Protein AF-A0A9D6UL42-F1 (afdb_monomer_lite)

Structure (mmCIF, N/CA/C/O backbone):
data_AF-A0A9D6UL42-F1
#
_entry.id   AF-A0A9D6UL42-F1
#
loop_
_atom_site.group_PDB
_atom_site.id
_atom_site.type_symbol
_atom_site.label_atom_id
_atom_site.label_alt_id
_atom_site.label_comp_id
_atom_site.label_asym_id
_atom_site.label_entity_id
_atom_site.label_seq_id
_atom_site.pdbx_PDB_ins_code
_atom_site.Cartn_x
_atom_site.Cartn_y
_atom_site.Cartn_z
_atom_site.occupancy
_atom_site.B_iso_or_equiv
_atom_site.auth_seq_id
_atom_site.auth_comp_id
_atom_site.auth_asym_id
_atom_site.auth_atom_id
_atom_site.pdbx_PDB_model_num
ATOM 1 N N . MET A 1 1 ? -14.242 -6.750 23.141 1.00 70.38 1 MET A N 1
ATOM 2 C CA . MET A 1 1 ? -14.274 -7.775 22.071 1.00 70.38 1 MET A CA 1
ATOM 3 C C . MET A 1 1 ? -14.460 -9.146 22.709 1.00 70.38 1 MET A C 1
ATOM 5 O O . MET A 1 1 ? -14.038 -9.290 23.852 1.00 70.38 1 MET A O 1
ATOM 9 N N . PRO A 1 2 ? -15.103 -10.125 22.047 1.00 79.69 2 PRO A N 1
ATOM 10 C CA . PRO A 1 2 ? -15.169 -11.493 22.560 1.00 79.69 2 PRO A CA 1
ATOM 11 C C . PRO A 1 2 ? -13.760 -12.069 22.716 1.00 79.69 2 PRO A C 1
ATOM 13 O O . PRO A 1 2 ? -12.872 -11.779 21.913 1.00 79.69 2 PRO A O 1
ATOM 16 N N . GLN A 1 3 ? -13.554 -12.872 23.754 1.00 83.81 3 GLN A N 1
ATOM 17 C CA . GLN A 1 3 ? -12.241 -13.427 24.059 1.00 83.81 3 GLN A CA 1
ATOM 18 C C . GLN A 1 3 ? -11.789 -14.374 22.933 1.00 83.81 3 GLN A C 1
ATOM 20 O O . GLN A 1 3 ? -12.547 -15.243 22.508 1.00 83.81 3 GLN A O 1
ATOM 25 N N . GLY A 1 4 ? -10.564 -14.183 22.436 1.00 88.69 4 GLY A N 1
ATOM 26 C CA . GLY A 1 4 ? -9.981 -14.998 21.363 1.00 88.69 4 GLY A CA 1
ATOM 27 C C . GLY A 1 4 ? -10.251 -14.520 19.930 1.00 88.69 4 GLY A C 1
ATOM 28 O O . GLY A 1 4 ? -9.841 -15.204 18.996 1.00 88.69 4 GLY A O 1
ATOM 29 N N . ILE A 1 5 ? -10.900 -13.366 19.727 1.00 90.88 5 ILE A N 1
ATOM 30 C CA . ILE A 1 5 ? -11.132 -12.799 18.388 1.00 90.88 5 ILE A CA 1
ATOM 31 C C . ILE A 1 5 ? -10.274 -11.551 18.176 1.00 90.88 5 ILE A C 1
ATOM 33 O O . ILE A 1 5 ? -10.380 -10.583 18.927 1.00 90.88 5 ILE A O 1
ATOM 37 N N . ASN A 1 6 ? -9.497 -11.554 17.090 1.00 90.75 6 ASN A N 1
ATOM 38 C CA . ASN A 1 6 ? -8.799 -10.378 16.578 1.00 90.75 6 ASN A CA 1
ATOM 39 C C . ASN A 1 6 ? -9.579 -9.805 15.391 1.00 90.75 6 ASN A C 1
ATOM 41 O O . ASN A 1 6 ? -9.973 -10.546 14.490 1.00 90.75 6 ASN A O 1
ATOM 45 N N . VAL A 1 7 ? -9.792 -8.490 15.381 1.00 90.62 7 VAL A N 1
ATOM 46 C CA . VAL A 1 7 ? -10.542 -7.797 14.325 1.00 90.62 7 VAL A CA 1
ATOM 47 C C . VAL A 1 7 ? -9.623 -6.794 13.640 1.00 90.62 7 VAL A C 1
ATOM 49 O O . VAL A 1 7 ? -8.983 -5.987 14.308 1.00 90.62 7 VAL A O 1
ATOM 52 N N . ILE A 1 8 ? -9.587 -6.832 12.308 1.00 93.06 8 ILE A N 1
ATOM 53 C CA . ILE A 1 8 ? -8.914 -5.828 11.479 1.00 93.06 8 ILE A CA 1
ATOM 54 C C . ILE A 1 8 ? -9.995 -4.963 10.841 1.00 93.06 8 ILE A C 1
ATOM 56 O O . ILE A 1 8 ? -10.921 -5.477 10.215 1.00 93.06 8 ILE A O 1
ATOM 60 N N . ILE A 1 9 ? -9.874 -3.649 11.006 1.00 91.62 9 ILE A N 1
ATOM 61 C CA . ILE A 1 9 ? -10.807 -2.666 10.458 1.00 91.62 9 ILE A CA 1
ATOM 62 C C . ILE A 1 9 ? -10.026 -1.767 9.508 1.00 91.62 9 ILE A C 1
ATOM 64 O O . ILE A 1 9 ? -8.984 -1.233 9.877 1.00 91.62 9 ILE A O 1
ATOM 68 N N . ILE A 1 10 ? -10.541 -1.589 8.292 1.00 92.75 10 ILE A N 1
ATOM 69 C CA . ILE A 1 10 ? -9.966 -0.688 7.292 1.00 92.75 10 ILE A CA 1
ATOM 70 C C . ILE A 1 10 ? -10.946 0.466 7.097 1.00 92.75 10 ILE A C 1
ATOM 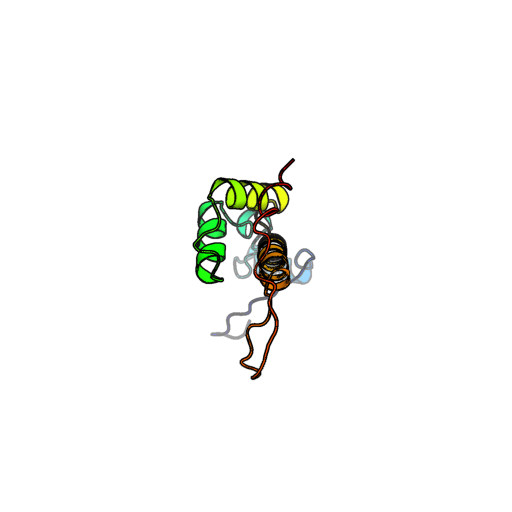72 O O . ILE A 1 10 ? -12.105 0.261 6.739 1.00 92.75 10 ILE A O 1
ATOM 76 N N . SER A 1 11 ? -10.479 1.682 7.353 1.00 90.62 11 SER A N 1
ATOM 77 C CA . SER A 1 11 ? -11.244 2.921 7.232 1.00 90.62 11 SER A CA 1
ATOM 78 C C . SER A 1 11 ? -10.351 4.005 6.636 1.00 90.62 11 SER A C 1
ATOM 80 O O . SER A 1 11 ? -9.137 3.974 6.807 1.00 90.62 11 SER A O 1
ATOM 82 N N . ARG A 1 12 ? -10.955 4.972 5.937 1.00 89.12 12 ARG A N 1
ATOM 83 C CA . ARG A 1 12 ? -10.265 6.201 5.497 1.00 89.12 12 ARG A CA 1
ATOM 84 C C . ARG A 1 12 ? -10.328 7.322 6.535 1.00 89.12 12 ARG A C 1
ATOM 86 O O . ARG A 1 12 ? -9.606 8.301 6.409 1.00 89.12 12 ARG A O 1
ATOM 93 N N . ASN A 1 13 ? -11.201 7.176 7.528 1.00 89.94 13 ASN A N 1
ATOM 94 C CA . ASN A 1 13 ? -11.419 8.151 8.586 1.00 89.94 13 ASN A CA 1
ATOM 95 C C . ASN A 1 13 ? -10.837 7.628 9.896 1.00 89.94 13 ASN A C 1
ATOM 97 O O . ASN A 1 13 ? -10.810 6.412 10.120 1.00 89.94 13 ASN A O 1
ATOM 101 N N . GLU A 1 14 ? -10.460 8.555 10.772 1.00 88.19 14 GLU A N 1
ATOM 102 C CA . GLU A 1 14 ? -10.052 8.232 12.134 1.00 88.19 14 GLU A CA 1
ATOM 103 C C . GLU A 1 14 ? -11.141 7.453 12.889 1.00 88.19 14 GLU A C 1
ATOM 105 O O . GLU A 1 14 ? -12.341 7.630 12.629 1.00 88.19 14 GLU A O 1
ATOM 110 N N . PRO A 1 15 ? -10.739 6.571 13.821 1.00 90.12 15 PRO A N 1
ATOM 111 C CA . PRO A 1 15 ? -11.678 5.827 14.645 1.00 90.12 15 PRO A CA 1
ATOM 112 C C . PRO A 1 15 ? -12.617 6.788 15.403 1.00 90.12 15 PRO A C 1
ATOM 114 O O . PRO A 1 15 ? -12.138 7.689 16.094 1.00 90.12 15 PRO A O 1
ATOM 117 N N . PRO A 1 16 ? -13.950 6.600 15.320 1.00 90.62 16 PRO A N 1
ATOM 118 C CA . PRO A 1 16 ? -14.913 7.438 16.031 1.00 90.62 16 PRO A CA 1
ATOM 119 C C . PRO A 1 16 ? -14.663 7.489 17.550 1.00 90.62 16 PRO A C 1
ATOM 121 O O . PRO A 1 16 ? -14.147 6.518 18.110 1.00 90.62 16 PRO A O 1
ATOM 124 N N . PRO A 1 17 ? -15.138 8.527 18.269 1.00 90.44 17 PRO A N 1
ATOM 125 C CA . PRO A 1 17 ? -14.941 8.665 19.719 1.00 90.44 17 PRO A CA 1
ATOM 126 C C . PRO A 1 17 ? -15.429 7.473 20.555 1.00 90.44 17 PRO A C 1
ATOM 128 O O . PRO A 1 17 ? -14.910 7.220 21.639 1.00 90.44 17 PRO A O 1
ATOM 131 N N . ALA A 1 18 ? -16.383 6.690 20.042 1.00 92.06 18 ALA A N 1
ATOM 132 C CA . ALA A 1 18 ? -16.826 5.441 20.666 1.00 92.06 18 ALA A CA 1
ATOM 133 C C . ALA A 1 18 ? -15.680 4.426 20.887 1.00 92.06 18 ALA A C 1
ATOM 135 O O . ALA A 1 18 ? -15.755 3.596 21.790 1.00 92.06 18 ALA A O 1
ATOM 136 N N . PHE A 1 19 ? -14.600 4.514 20.103 1.00 90.00 19 PHE A N 1
ATOM 137 C CA . PHE A 1 19 ? -13.405 3.678 20.222 1.00 90.00 19 PHE A CA 1
ATOM 138 C C . PHE A 1 19 ? -12.331 4.267 21.153 1.00 90.00 19 PHE A C 1
ATOM 140 O O . PHE A 1 19 ? -11.305 3.623 21.367 1.00 90.00 19 PHE A O 1
ATOM 147 N N . ALA A 1 20 ? -12.546 5.450 21.744 1.00 90.19 20 ALA A N 1
ATOM 148 C CA . ALA A 1 20 ? -11.547 6.121 22.580 1.00 90.19 20 ALA A CA 1
ATOM 149 C C . ALA A 1 20 ? -11.129 5.279 23.795 1.00 90.19 20 ALA A C 1
ATOM 151 O O . ALA A 1 20 ? -9.950 5.220 24.129 1.00 90.19 20 ALA A O 1
ATOM 152 N N . ARG A 1 21 ? -12.071 4.558 24.422 1.00 91.19 21 ARG A N 1
ATOM 153 C CA . ARG A 1 21 ? -11.758 3.661 25.547 1.00 91.19 21 ARG A CA 1
ATOM 154 C C . ARG A 1 21 ? -10.881 2.480 25.122 1.00 91.19 21 ARG A C 1
ATOM 156 O O . ARG A 1 21 ? -9.991 2.097 25.869 1.00 91.19 21 ARG A O 1
ATOM 163 N N . LEU A 1 22 ? -11.111 1.929 23.929 1.00 90.19 22 LEU A N 1
ATOM 164 C CA . LEU A 1 22 ? -10.299 0.833 23.392 1.00 90.19 22 LEU A CA 1
ATOM 165 C C . LEU A 1 22 ? -8.880 1.312 23.064 1.00 90.19 22 LEU A C 1
ATOM 167 O O . LEU A 1 22 ? -7.922 0.604 23.354 1.00 90.19 22 LEU A O 1
ATOM 171 N N . GLN A 1 23 ? -8.739 2.532 22.536 1.00 88.94 23 GLN A N 1
ATOM 172 C CA . GLN A 1 23 ? -7.427 3.159 22.344 1.00 88.94 23 GLN A CA 1
ATOM 173 C C . GLN A 1 23 ? -6.712 3.410 23.675 1.00 88.94 23 GLN A C 1
ATOM 175 O O . GLN A 1 23 ? -5.568 3.002 23.831 1.00 88.94 23 GLN A O 1
ATOM 180 N N . ALA A 1 24 ? -7.390 4.019 24.654 1.00 89.94 24 ALA A N 1
ATOM 181 C CA . ALA A 1 24 ? -6.807 4.316 25.966 1.00 89.94 24 ALA A CA 1
ATOM 182 C C . ALA A 1 24 ? -6.364 3.051 26.722 1.00 89.94 24 ALA A C 1
ATOM 184 O O . ALA A 1 24 ? -5.390 3.083 27.469 1.00 89.94 24 ALA A O 1
ATOM 185 N N . ASN A 1 25 ? -7.056 1.933 26.499 1.00 92.81 25 ASN A N 1
ATOM 186 C CA . ASN A 1 25 ? -6.718 0.634 27.072 1.00 92.81 25 ASN A CA 1
ATOM 187 C C . ASN A 1 25 ? -5.670 -0.154 26.255 1.00 92.81 25 ASN A C 1
ATOM 189 O O . ASN A 1 25 ? -5.387 -1.296 26.606 1.00 92.81 25 ASN A O 1
ATOM 193 N N . ASN A 1 26 ? -5.107 0.406 25.173 1.00 87.25 26 ASN A N 1
ATOM 194 C CA . ASN A 1 26 ? -4.222 -0.290 24.224 1.00 87.25 26 ASN A CA 1
ATOM 195 C C . ASN A 1 26 ? -4.838 -1.560 23.591 1.00 87.25 26 ASN A C 1
ATOM 197 O O . ASN A 1 26 ? -4.123 -2.450 23.134 1.00 87.25 26 ASN A O 1
ATOM 201 N N . GLU A 1 27 ? -6.168 -1.640 23.530 1.00 90.38 27 GLU A N 1
ATOM 202 C CA . GLU A 1 27 ? -6.915 -2.721 22.869 1.00 90.38 27 GLU A CA 1
ATOM 203 C C . GLU A 1 27 ? -7.211 -2.406 21.392 1.00 90.38 27 GLU A C 1
ATOM 205 O O . GLU A 1 27 ? -7.667 -3.272 20.645 1.00 90.38 27 GLU A O 1
ATOM 210 N N . LEU A 1 28 ? -6.953 -1.166 20.959 1.00 91.00 28 LEU A N 1
ATOM 211 C CA . LEU A 1 28 ? -7.009 -0.730 19.567 1.00 91.00 28 LEU A CA 1
ATOM 212 C C . LEU A 1 28 ? -5.709 -0.017 19.202 1.00 91.00 28 LEU A C 1
ATOM 214 O O . LEU A 1 28 ? -5.345 0.971 19.837 1.00 91.00 28 LEU A O 1
ATOM 218 N N . LYS A 1 29 ? -5.053 -0.489 18.140 1.00 91.06 29 LYS A N 1
ATOM 219 C CA . LYS A 1 29 ? -3.909 0.180 17.520 1.00 91.06 29 LYS A CA 1
ATOM 220 C C . LYS A 1 29 ? -4.300 0.660 16.127 1.00 91.06 29 LYS A C 1
ATOM 222 O O . LYS A 1 29 ? -4.815 -0.121 15.328 1.00 91.06 29 LYS A O 1
ATOM 227 N N . THR A 1 30 ? -4.040 1.930 15.849 1.00 91.56 30 THR A N 1
ATOM 228 C CA . THR A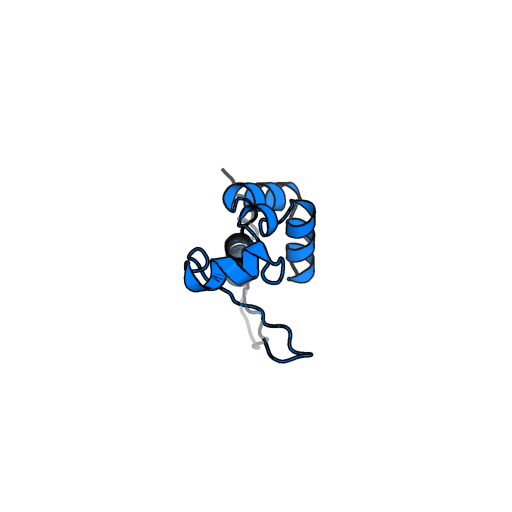 1 30 ? -4.190 2.511 14.511 1.00 91.56 30 THR A CA 1
ATOM 229 C C . THR A 1 30 ? -2.853 2.412 13.790 1.00 91.56 30 THR A C 1
ATOM 231 O O . THR A 1 30 ? -1.820 2.648 14.408 1.00 91.56 30 THR A O 1
ATOM 234 N N . ILE A 1 31 ? -2.884 2.050 12.509 1.00 92.12 31 ILE A N 1
ATOM 235 C CA . ILE A 1 31 ? -1.714 2.087 11.629 1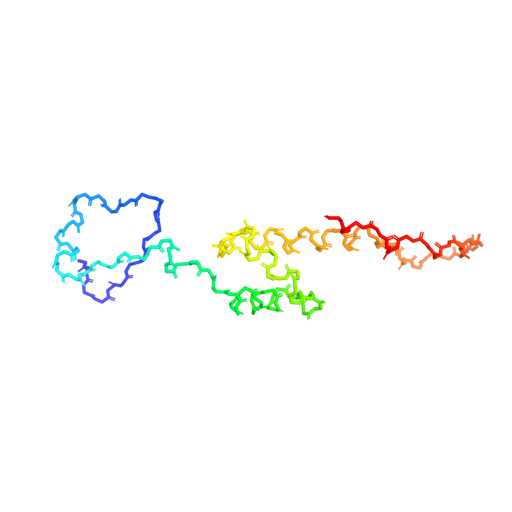.00 92.12 31 ILE A CA 1
ATOM 236 C C . ILE A 1 31 ? -1.911 3.276 10.693 1.00 92.12 31 ILE A C 1
ATOM 238 O O . ILE A 1 31 ? -2.916 3.339 9.976 1.00 92.12 31 ILE A O 1
ATOM 242 N N . GLY A 1 32 ? -0.992 4.234 10.774 1.00 88.62 32 GLY A N 1
ATOM 243 C CA . GLY A 1 32 ? -1.038 5.473 10.009 1.00 88.62 32 GLY A CA 1
ATOM 244 C C . GLY A 1 32 ? -0.652 5.310 8.541 1.00 88.62 32 GLY A C 1
ATOM 245 O O . GLY A 1 32 ? -0.220 4.253 8.080 1.00 88.62 32 GLY A O 1
ATOM 246 N N . TRP A 1 33 ? -0.803 6.400 7.790 1.00 84.12 33 TRP A N 1
ATOM 247 C CA . TRP A 1 33 ? -0.370 6.462 6.394 1.00 84.12 33 TRP A CA 1
ATOM 248 C C . TRP A 1 33 ? 1.151 6.284 6.254 1.00 84.12 33 TRP A C 1
ATOM 250 O O . TRP A 1 33 ? 1.628 5.570 5.378 1.00 84.12 33 TRP A O 1
ATOM 260 N N . ASP A 1 34 ? 1.901 6.925 7.138 1.00 86.88 34 ASP A N 1
ATOM 261 C CA . ASP A 1 34 ? 3.353 6.855 7.238 1.00 86.88 34 ASP A CA 1
ATOM 262 C C . ASP A 1 34 ? 3.854 5.421 7.455 1.00 86.88 34 ASP A C 1
ATOM 264 O O . ASP A 1 34 ? 4.787 4.997 6.775 1.00 86.88 34 ASP A O 1
ATOM 268 N N . GLU A 1 35 ? 3.174 4.644 8.302 1.00 89.94 35 GLU A N 1
ATOM 269 C CA . GLU A 1 35 ? 3.494 3.233 8.554 1.00 89.94 35 GLU A CA 1
ATOM 270 C C . GLU A 1 35 ? 3.134 2.304 7.381 1.00 89.94 35 GLU A C 1
ATOM 272 O O . GLU A 1 35 ? 3.743 1.248 7.223 1.00 89.94 35 GLU A O 1
ATOM 277 N N . LEU A 1 36 ? 2.140 2.669 6.561 1.00 90.31 36 LEU A N 1
ATOM 278 C CA . LEU A 1 36 ? 1.725 1.892 5.383 1.00 90.31 36 LEU A CA 1
ATOM 279 C C . LEU A 1 36 ? 2.500 2.253 4.112 1.00 90.31 36 LEU A C 1
ATOM 281 O O . LEU A 1 36 ? 2.406 1.533 3.112 1.00 90.31 36 LEU A O 1
ATOM 285 N N . SER A 1 37 ? 3.210 3.381 4.114 1.00 94.44 37 SER A N 1
ATOM 286 C CA . SER A 1 37 ? 3.988 3.814 2.963 1.00 94.44 37 SER A CA 1
ATOM 287 C C . SER A 1 37 ? 5.152 2.852 2.735 1.00 94.44 37 SER A C 1
ATOM 289 O O . SER A 1 37 ? 5.961 2.598 3.623 1.00 94.44 37 SER A O 1
ATOM 291 N N . LEU A 1 38 ? 5.218 2.287 1.530 1.00 96.25 38 LEU A N 1
ATOM 292 C CA . LEU A 1 38 ? 6.284 1.362 1.167 1.00 96.25 38 LEU A CA 1
ATOM 293 C C . LEU A 1 38 ? 7.622 2.075 1.236 1.00 96.25 38 LEU A C 1
ATOM 295 O O . LEU A 1 38 ? 7.754 3.175 0.711 1.00 96.25 38 LEU A O 1
ATOM 299 N N . THR A 1 39 ? 8.642 1.403 1.736 1.00 96.44 39 THR A N 1
ATOM 300 C CA . THR A 1 39 ? 10.029 1.792 1.493 1.00 96.44 39 THR A CA 1
ATOM 301 C C . THR A 1 39 ? 10.418 1.558 0.028 1.00 96.44 39 THR A C 1
ATOM 303 O O . THR A 1 39 ? 9.728 0.875 -0.746 1.00 96.44 39 THR A O 1
ATOM 306 N N . LEU A 1 40 ? 11.557 2.120 -0.385 1.00 96.50 40 LEU A N 1
ATOM 307 C CA . LEU A 1 40 ? 12.099 1.886 -1.724 1.00 96.50 40 LEU A CA 1
ATOM 308 C C . LEU A 1 40 ? 12.410 0.394 -1.961 1.00 96.50 40 LEU A C 1
ATOM 310 O O . LEU A 1 40 ? 12.117 -0.141 -3.034 1.00 96.50 40 LEU A O 1
ATOM 314 N N . ASP A 1 41 ? 12.933 -0.292 -0.946 1.00 96.69 41 ASP A N 1
ATOM 315 C CA . ASP A 1 41 ? 13.268 -1.717 -1.015 1.00 96.69 41 ASP A CA 1
ATOM 316 C C . ASP A 1 41 ? 12.023 -2.603 -1.130 1.00 96.69 41 ASP A C 1
ATOM 318 O O . ASP A 1 41 ? 11.990 -3.544 -1.934 1.00 96.69 41 ASP A O 1
ATOM 322 N N . GLU A 1 42 ? 10.959 -2.277 -0.395 1.00 97.19 42 GLU A N 1
ATOM 323 C CA . GLU A 1 42 ? 9.668 -2.958 -0.528 1.00 97.19 42 GLU A CA 1
ATOM 324 C C . GLU A 1 42 ? 9.037 -2.692 -1.895 1.00 97.19 42 GLU A C 1
ATOM 326 O O . GLU A 1 42 ? 8.515 -3.615 -2.521 1.00 97.19 42 GLU A O 1
ATOM 331 N N . SER A 1 43 ? 9.153 -1.465 -2.411 1.00 96.94 43 SER A N 1
ATOM 332 C CA . SER A 1 43 ? 8.672 -1.107 -3.751 1.00 96.94 43 SER A CA 1
ATOM 333 C C . SER A 1 43 ? 9.355 -1.954 -4.837 1.00 96.94 43 SER A C 1
ATOM 335 O O . SER A 1 43 ? 8.686 -2.536 -5.696 1.00 96.94 43 SER A O 1
ATOM 337 N N . ASN A 1 44 ? 10.683 -2.105 -4.764 1.00 96.19 44 ASN A N 1
ATOM 338 C CA . ASN A 1 44 ? 11.459 -2.983 -5.650 1.00 96.19 44 ASN A CA 1
ATOM 339 C C . ASN A 1 44 ? 11.064 -4.461 -5.483 1.00 96.19 44 ASN A C 1
ATOM 341 O O . ASN A 1 44 ? 10.897 -5.188 -6.467 1.00 96.19 44 ASN A O 1
ATOM 345 N N . SER A 1 45 ? 10.863 -4.910 -4.244 1.00 96.44 45 SER A N 1
ATOM 346 C CA . SER A 1 45 ? 10.454 -6.286 -3.947 1.00 96.44 45 SER A CA 1
ATOM 347 C C . SER A 1 45 ? 9.072 -6.609 -4.526 1.00 96.44 45 SER A C 1
ATOM 349 O O . SER A 1 45 ? 8.903 -7.639 -5.182 1.00 96.44 45 SER A O 1
ATOM 351 N N . ILE A 1 46 ? 8.103 -5.699 -4.389 1.00 95.69 46 ILE A N 1
ATOM 352 C CA . ILE A 1 46 ? 6.760 -5.828 -4.970 1.00 95.69 46 ILE A CA 1
ATOM 353 C C . ILE A 1 46 ? 6.823 -5.861 -6.498 1.00 95.69 46 ILE A C 1
ATOM 355 O O . ILE A 1 46 ? 6.180 -6.715 -7.115 1.00 95.69 46 ILE A O 1
ATOM 359 N N . ALA A 1 47 ? 7.628 -4.995 -7.123 1.00 94.50 47 ALA A N 1
ATOM 360 C CA . ALA A 1 47 ? 7.813 -5.011 -8.572 1.00 94.50 47 ALA A CA 1
ATOM 361 C C . ALA A 1 47 ? 8.335 -6.376 -9.060 1.00 94.50 47 ALA A C 1
ATOM 363 O O . ALA A 1 47 ? 7.796 -6.957 -10.007 1.00 94.50 47 ALA A O 1
ATOM 364 N N . ARG A 1 48 ? 9.326 -6.949 -8.366 1.00 93.50 48 ARG A N 1
ATOM 365 C CA . ARG A 1 48 ? 9.874 -8.280 -8.678 1.00 93.50 48 ARG A CA 1
ATOM 366 C C . ARG A 1 48 ? 8.845 -9.396 -8.503 1.00 93.50 48 ARG A C 1
ATOM 368 O O . ARG A 1 48 ? 8.769 -10.266 -9.373 1.00 93.50 48 ARG A O 1
ATOM 375 N N . LEU A 1 49 ? 8.058 -9.362 -7.423 1.00 94.62 49 LEU A N 1
ATOM 376 C CA . LEU A 1 49 ? 6.986 -10.330 -7.150 1.00 94.62 49 LEU A CA 1
ATOM 377 C C . LEU A 1 49 ? 5.890 -10.291 -8.220 1.00 94.62 49 LEU A C 1
ATOM 379 O O . LEU A 1 49 ? 5.372 -11.335 -8.607 1.00 94.62 49 LEU A O 1
ATOM 383 N N . ARG A 1 50 ? 5.594 -9.107 -8.762 1.00 91.31 50 ARG A N 1
ATOM 384 C CA . ARG A 1 50 ? 4.623 -8.914 -9.849 1.00 91.31 50 ARG A CA 1
ATOM 385 C C . ARG A 1 50 ? 5.168 -9.218 -11.250 1.00 91.31 50 ARG A C 1
ATOM 387 O O . ARG A 1 50 ? 4.469 -9.013 -12.234 1.00 91.31 50 ARG A O 1
ATOM 394 N N . GLY A 1 51 ? 6.395 -9.732 -11.362 1.00 89.69 51 GLY A N 1
ATOM 395 C CA . GLY A 1 51 ? 6.992 -10.145 -12.637 1.00 89.69 51 GLY A CA 1
ATOM 396 C C . GLY A 1 51 ? 7.838 -9.073 -13.331 1.00 89.69 51 GLY A C 1
ATOM 397 O O . GLY A 1 51 ? 8.451 -9.352 -14.360 1.00 89.69 51 GLY A O 1
ATOM 398 N N . HIS A 1 52 ? 7.986 -7.885 -12.743 1.00 88.75 52 HIS A N 1
ATOM 399 C CA . HIS A 1 52 ? 8.764 -6.772 -13.293 1.00 88.75 52 HIS A CA 1
ATOM 400 C C . HIS A 1 52 ? 10.254 -6.842 -12.909 1.00 88.75 52 HIS A C 1
ATOM 402 O O . HIS A 1 52 ? 10.883 -5.840 -12.583 1.00 88.75 52 HIS A O 1
ATOM 408 N N . LYS A 1 53 ? 10.861 -8.037 -12.970 1.00 86.69 53 LYS A N 1
ATOM 409 C CA . LYS A 1 53 ? 12.258 -8.283 -12.541 1.00 86.69 53 LYS A CA 1
ATOM 410 C C . LYS A 1 53 ? 13.315 -7.509 -13.339 1.00 86.69 53 LYS A C 1
ATOM 412 O O . LYS A 1 53 ? 14.444 -7.385 -12.877 1.00 86.69 53 LYS A O 1
ATOM 417 N N . LYS A 1 54 ? 12.968 -7.062 -14.549 1.00 87.06 54 LYS A N 1
ATOM 418 C CA . LYS A 1 54 ? 13.865 -6.351 -15.473 1.00 87.06 54 LYS A CA 1
ATOM 419 C C . LYS A 1 54 ? 13.724 -4.828 -15.407 1.00 87.06 54 LYS A C 1
ATOM 421 O O . LYS A 1 54 ? 14.421 -4.145 -16.148 1.00 87.06 54 LYS A O 1
ATOM 426 N N . VAL A 1 55 ? 12.818 -4.298 -14.580 1.00 88.25 55 VAL A N 1
ATOM 427 C CA . VAL A 1 55 ? 12.655 -2.845 -14.450 1.00 88.25 55 VAL A CA 1
ATOM 428 C C . VAL A 1 55 ? 13.893 -2.271 -13.743 1.00 88.25 55 VAL A C 1
ATOM 430 O O . VAL A 1 55 ? 14.255 -2.780 -12.679 1.00 88.25 55 VAL A O 1
ATOM 433 N N . PRO A 1 56 ? 14.568 -1.260 -14.325 1.00 91.88 56 PRO A N 1
ATOM 434 C CA . PRO A 1 56 ? 15.734 -0.628 -13.712 1.00 91.88 56 PRO A CA 1
ATOM 435 C C . PRO A 1 56 ? 15.407 0.006 -12.359 1.00 91.88 56 PRO A C 1
ATOM 437 O O . PRO A 1 56 ? 14.300 0.510 -12.156 1.00 91.88 56 PRO A O 1
ATOM 440 N N . MET A 1 57 ? 16.388 0.036 -11.454 1.00 93.06 57 MET A N 1
ATOM 441 C CA . MET A 1 57 ? 16.199 0.601 -10.113 1.00 93.06 57 MET A CA 1
ATOM 442 C C . MET A 1 57 ? 15.802 2.082 -10.163 1.00 93.06 57 MET A C 1
ATOM 444 O O . MET A 1 57 ? 14.895 2.480 -9.442 1.00 93.06 57 MET A O 1
ATOM 448 N N . ASP A 1 58 ? 16.373 2.861 -11.084 1.00 94.75 58 ASP A N 1
ATOM 449 C CA . ASP A 1 58 ? 16.034 4.280 -11.278 1.00 94.75 58 ASP A CA 1
ATOM 450 C C . ASP A 1 58 ? 14.546 4.482 -11.618 1.00 94.75 58 ASP A C 1
ATOM 452 O O . ASP A 1 58 ? 13.905 5.439 -11.178 1.00 94.75 58 ASP A O 1
ATOM 456 N N . THR A 1 59 ? 13.955 3.553 -12.379 1.00 93.44 59 THR A N 1
ATOM 457 C CA . THR A 1 59 ? 12.521 3.571 -12.693 1.00 93.44 59 THR A CA 1
ATOM 458 C C . THR A 1 59 ? 11.685 3.257 -11.454 1.00 93.44 59 THR A C 1
ATOM 460 O O . THR A 1 59 ? 10.687 3.935 -11.210 1.00 93.44 59 THR A O 1
ATOM 463 N N . ILE A 1 60 ? 12.105 2.277 -10.646 1.00 95.69 60 ILE A N 1
ATOM 464 C CA . ILE A 1 60 ? 11.446 1.952 -9.373 1.00 95.69 60 ILE A CA 1
ATOM 465 C C . ILE A 1 60 ? 11.522 3.131 -8.404 1.00 95.69 60 ILE A C 1
ATOM 467 O O . ILE A 1 60 ? 10.518 3.466 -7.782 1.00 95.69 60 ILE A O 1
ATOM 471 N N . GLU A 1 61 ? 12.672 3.795 -8.309 1.00 96.62 61 GLU A N 1
ATOM 472 C CA . GLU A 1 61 ? 12.851 4.975 -7.466 1.00 96.62 61 GLU A CA 1
ATOM 473 C C . GLU A 1 61 ? 11.947 6.125 -7.918 1.00 96.62 61 GLU A C 1
ATOM 475 O O . GLU A 1 61 ? 11.280 6.750 -7.093 1.00 96.62 61 GLU A O 1
ATOM 480 N N . ASN A 1 62 ? 11.854 6.372 -9.227 1.00 95.69 62 ASN A N 1
ATOM 481 C CA . ASN A 1 62 ? 10.945 7.376 -9.772 1.00 95.69 62 ASN A CA 1
ATOM 482 C C . ASN A 1 62 ? 9.476 7.050 -9.458 1.00 95.69 62 ASN A C 1
ATOM 484 O O . ASN A 1 62 ? 8.726 7.927 -9.033 1.00 95.69 62 ASN A O 1
ATOM 488 N N . PHE A 1 63 ? 9.058 5.793 -9.627 1.00 95.31 63 PHE A N 1
ATOM 489 C CA . PHE A 1 63 ? 7.697 5.369 -9.291 1.00 95.31 63 PHE A CA 1
ATOM 490 C C . PHE A 1 63 ? 7.420 5.515 -7.802 1.00 95.31 63 PHE A C 1
ATOM 492 O O . PHE A 1 63 ? 6.424 6.131 -7.436 1.00 95.31 63 PHE A O 1
ATOM 499 N N . HIS A 1 64 ? 8.328 5.041 -6.953 1.00 96.31 64 HIS A N 1
ATOM 500 C CA . HIS A 1 64 ? 8.232 5.179 -5.507 1.00 96.31 64 HIS A CA 1
ATOM 501 C C . HIS A 1 64 ? 8.114 6.656 -5.081 1.00 96.31 64 HIS A C 1
ATOM 503 O O . HIS A 1 64 ? 7.235 6.994 -4.288 1.00 96.31 64 HIS A O 1
ATOM 509 N N . LYS A 1 65 ? 8.915 7.561 -5.665 1.00 96.06 65 LYS A N 1
ATOM 510 C CA . LYS A 1 65 ? 8.827 9.012 -5.419 1.00 96.06 65 LYS A CA 1
ATOM 511 C C . LYS A 1 65 ? 7.489 9.599 -5.870 1.00 96.06 65 LYS A C 1
ATOM 513 O O . LYS A 1 65 ? 6.869 10.349 -5.116 1.00 96.06 65 LYS A O 1
ATOM 518 N N . LYS A 1 66 ? 7.018 9.255 -7.075 1.00 95.31 66 LYS A N 1
ATOM 519 C CA . LYS A 1 66 ? 5.739 9.750 -7.616 1.00 95.31 66 LYS A CA 1
ATOM 520 C C . LYS A 1 66 ? 4.542 9.264 -6.804 1.00 95.31 66 LYS A C 1
ATOM 522 O O . LYS A 1 66 ? 3.588 10.014 -6.613 1.00 95.31 66 LYS A O 1
ATOM 527 N N . THR A 1 67 ? 4.593 8.029 -6.317 1.00 95.00 67 THR A N 1
ATOM 528 C CA . THR A 1 67 ? 3.520 7.425 -5.522 1.00 95.00 67 THR A CA 1
ATOM 529 C C . THR A 1 67 ? 3.686 7.691 -4.036 1.00 95.00 67 THR A C 1
ATOM 531 O O . THR A 1 67 ? 2.785 7.359 -3.277 1.00 95.00 67 THR A O 1
ATOM 534 N N . LYS A 1 68 ? 4.805 8.285 -3.601 1.00 93.94 68 LYS A N 1
ATOM 535 C CA . LYS A 1 68 ? 5.150 8.503 -2.188 1.00 93.94 68 LYS A CA 1
ATOM 536 C C . LYS A 1 68 ? 5.006 7.222 -1.350 1.00 93.94 68 LYS A C 1
ATOM 538 O O . LYS A 1 68 ? 4.498 7.269 -0.236 1.00 93.94 68 LYS A O 1
ATOM 543 N N . GLY A 1 69 ? 5.363 6.073 -1.927 1.00 92.56 69 GLY A N 1
ATOM 544 C CA . GLY A 1 69 ? 5.215 4.765 -1.280 1.00 92.56 69 GLY A CA 1
ATOM 545 C C . GLY A 1 69 ? 3.798 4.167 -1.291 1.00 92.56 69 GLY A C 1
ATOM 546 O O . GLY A 1 69 ? 3.600 3.100 -0.718 1.00 92.56 69 GLY A O 1
ATOM 547 N N . TRP A 1 70 ? 2.800 4.772 -1.953 1.00 94.25 70 TRP A N 1
ATOM 548 C CA . TRP A 1 70 ? 1.475 4.153 -2.113 1.00 94.25 70 TRP A CA 1
ATOM 549 C C . TRP A 1 70 ? 1.541 2.900 -2.987 1.00 94.25 70 TRP A C 1
ATOM 551 O O . TRP A 1 70 ? 1.758 2.980 -4.199 1.00 94.25 70 TRP A O 1
ATOM 561 N N . VAL A 1 71 ? 1.248 1.745 -2.380 1.00 94.25 71 VAL A N 1
ATOM 562 C CA . VAL A 1 71 ? 1.212 0.446 -3.069 1.00 94.25 71 VAL A CA 1
ATOM 563 C C . VAL A 1 71 ? 0.250 0.444 -4.254 1.00 94.25 71 VAL A C 1
ATOM 565 O O . VAL A 1 71 ? 0.620 -0.011 -5.331 1.00 94.25 71 VAL A O 1
ATOM 568 N N . ALA A 1 72 ? -0.953 1.005 -4.100 1.00 92.88 72 ALA A N 1
ATOM 569 C CA . ALA A 1 72 ? -1.935 1.058 -5.181 1.00 92.88 72 ALA A CA 1
ATOM 570 C C . ALA A 1 72 ? -1.407 1.867 -6.378 1.00 92.88 72 ALA A C 1
ATOM 572 O O . ALA A 1 72 ? -1.498 1.414 -7.515 1.00 92.88 72 ALA A O 1
ATOM 573 N N . GLY A 1 73 ? -0.784 3.022 -6.121 1.00 94.06 73 GLY A N 1
ATOM 574 C CA . GLY A 1 73 ? -0.176 3.844 -7.168 1.00 94.06 73 GLY A CA 1
ATOM 575 C C . GLY A 1 73 ? 0.997 3.146 -7.857 1.00 94.06 73 GLY A C 1
ATOM 576 O O . GLY A 1 73 ? 1.095 3.177 -9.080 1.00 94.06 73 GLY A O 1
ATOM 577 N N . LEU A 1 74 ? 1.861 2.473 -7.087 1.00 95.19 74 LEU A N 1
ATOM 578 C CA . LEU A 1 74 ? 2.994 1.719 -7.630 1.00 95.19 74 LEU A CA 1
ATOM 579 C C . LEU A 1 74 ? 2.510 0.598 -8.553 1.00 95.19 74 LEU A C 1
ATOM 581 O O . LEU A 1 74 ? 3.027 0.42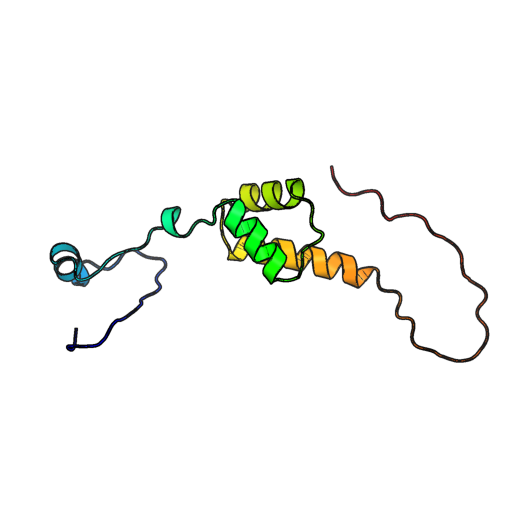5 -9.651 1.00 95.19 74 LEU A O 1
ATOM 585 N N . VAL A 1 75 ? 1.497 -0.143 -8.108 1.00 93.62 75 VAL A N 1
ATOM 586 C CA . VAL A 1 75 ? 0.879 -1.225 -8.872 1.00 93.62 75 VAL A CA 1
ATOM 587 C C . VAL A 1 75 ? 0.310 -0.724 -10.194 1.00 93.62 75 VAL A C 1
ATOM 589 O O . VAL A 1 75 ? 0.603 -1.321 -11.226 1.00 93.62 75 VAL A O 1
ATOM 592 N N . LEU A 1 76 ? -0.430 0.385 -10.172 1.00 93.81 76 LEU A N 1
ATOM 593 C CA . LEU A 1 76 ? -0.991 0.984 -11.3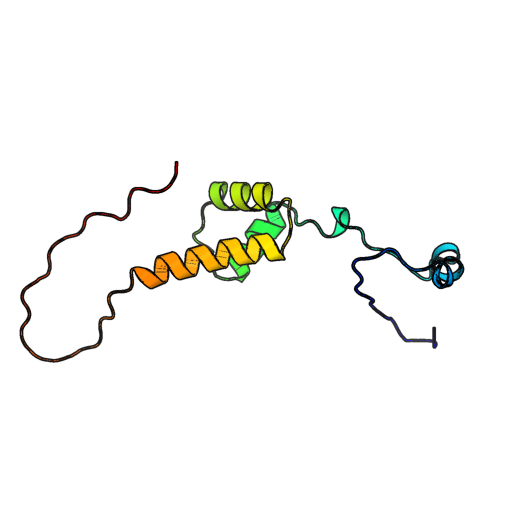83 1.00 93.81 76 LEU A CA 1
ATOM 594 C C . LEU A 1 76 ? 0.107 1.373 -12.388 1.00 93.81 76 LEU A C 1
ATOM 596 O O . LEU A 1 76 ? -0.014 1.070 -13.570 1.00 93.81 76 LEU A O 1
ATOM 600 N N . MET A 1 77 ? 1.212 1.973 -11.927 1.00 92.75 77 MET A N 1
ATOM 601 C CA . MET A 1 77 ? 2.343 2.326 -12.803 1.00 92.75 77 MET A CA 1
ATOM 602 C C . MET A 1 77 ? 3.056 1.097 -13.383 1.00 92.75 77 MET A C 1
ATOM 604 O O . MET A 1 77 ? 3.509 1.115 -14.525 1.00 92.75 77 MET A O 1
ATOM 608 N N . LEU A 1 78 ? 3.165 0.015 -12.609 1.00 91.88 78 LEU A N 1
ATOM 609 C CA . LEU A 1 78 ? 3.742 -1.240 -13.091 1.00 91.88 78 LEU A CA 1
ATOM 610 C C . LEU A 1 78 ? 2.837 -1.921 -14.131 1.00 91.88 78 LEU A C 1
ATOM 612 O O . LEU A 1 78 ? 3.334 -2.466 -15.116 1.00 91.88 78 LEU A O 1
ATOM 616 N N . GLU A 1 79 ? 1.520 -1.871 -13.939 1.00 89.25 79 GLU A N 1
ATOM 617 C CA . GLU A 1 79 ? 0.542 -2.411 -14.889 1.00 89.25 79 GLU A CA 1
ATOM 618 C C . GLU A 1 79 ? 0.545 -1.637 -16.217 1.00 89.25 79 GLU A C 1
ATOM 620 O O . GLU A 1 79 ? 0.482 -2.258 -17.279 1.00 89.25 79 GLU A O 1
ATOM 625 N N . ASP A 1 80 ? 0.743 -0.318 -16.181 1.00 86.94 80 ASP A N 1
ATOM 626 C CA . ASP A 1 80 ? 0.891 0.518 -17.379 1.00 86.94 80 ASP A CA 1
ATOM 627 C C . ASP A 1 80 ? 2.115 0.128 -18.238 1.00 86.94 80 ASP A C 1
ATOM 629 O O . ASP A 1 80 ? 2.028 0.003 -19.466 1.00 86.94 80 ASP A O 1
ATOM 633 N N . LEU A 1 81 ? 3.247 -0.207 -17.598 1.00 81.38 81 LEU A N 1
ATOM 634 C CA . LEU A 1 81 ? 4.420 -0.748 -18.302 1.00 81.38 81 LEU A CA 1
ATOM 635 C C . LEU A 1 81 ? 4.109 -2.065 -19.023 1.00 81.38 81 LEU A C 1
ATOM 637 O O . LEU A 1 81 ? 4.642 -2.321 -20.103 1.00 81.38 81 LEU A O 1
ATOM 641 N N . LYS A 1 82 ? 3.260 -2.916 -18.435 1.00 72.25 82 LYS A N 1
ATOM 642 C CA . LYS A 1 82 ? 2.869 -4.189 -19.050 1.00 72.25 82 LYS A CA 1
ATOM 643 C C . LYS A 1 82 ? 2.021 -3.956 -20.300 1.00 72.25 82 LYS A C 1
ATOM 645 O O . LYS A 1 82 ? 2.303 -4.556 -21.332 1.00 72.25 82 LYS A O 1
ATOM 650 N N . ILE A 1 83 ? 1.040 -3.055 -20.222 1.00 71.19 83 ILE A N 1
ATOM 651 C CA . ILE A 1 83 ? 0.170 -2.703 -21.355 1.00 71.19 83 ILE A CA 1
ATOM 652 C C . ILE A 1 83 ? 1.003 -2.149 -22.516 1.00 71.19 83 ILE A C 1
ATOM 654 O O . ILE A 1 83 ? 0.823 -2.559 -23.664 1.00 71.19 83 ILE A O 1
ATOM 658 N N . THR A 1 84 ? 1.967 -1.277 -22.216 1.00 60.44 84 THR A N 1
ATOM 659 C CA . THR A 1 84 ? 2.831 -0.681 -23.241 1.00 60.44 84 THR A CA 1
ATOM 660 C C . THR A 1 84 ? 3.695 -1.738 -23.941 1.00 60.44 84 THR A C 1
ATOM 662 O O . THR A 1 84 ? 3.829 -1.706 -25.164 1.00 60.44 84 THR A O 1
ATOM 665 N N . LEU A 1 85 ? 4.211 -2.736 -23.213 1.00 58.22 85 LEU A N 1
ATOM 666 C CA . LEU A 1 85 ? 4.984 -3.839 -23.802 1.00 58.22 85 LEU A CA 1
ATOM 667 C C . LEU A 1 85 ? 4.117 -4.825 -24.604 1.00 58.22 85 LEU A C 1
ATOM 669 O O . LEU A 1 85 ? 4.549 -5.284 -25.663 1.00 58.22 85 LEU A O 1
ATOM 673 N N . ASP A 1 86 ? 2.897 -5.112 -24.146 1.00 52.81 86 ASP A N 1
ATOM 674 C CA . ASP A 1 86 ? 1.961 -6.009 -24.837 1.00 52.81 86 ASP A CA 1
ATOM 675 C C . ASP A 1 86 ? 1.402 -5.375 -26.127 1.00 52.81 86 ASP A C 1
ATOM 677 O O . ASP A 1 86 ? 1.094 -6.080 -27.089 1.00 52.81 86 ASP A O 1
ATOM 681 N N . SER A 1 87 ? 1.333 -4.041 -26.202 1.00 52.56 87 SER A N 1
ATOM 682 C CA . SER A 1 87 ? 0.883 -3.325 -27.406 1.00 52.56 87 SER A CA 1
ATOM 683 C C . SER A 1 87 ? 1.871 -3.390 -28.585 1.00 52.56 87 SER A C 1
ATOM 685 O O . SER A 1 87 ? 1.469 -3.196 -29.730 1.00 52.56 87 SER A O 1
ATOM 687 N N . CYS A 1 88 ? 3.134 -3.766 -28.337 1.00 47.25 88 CYS A N 1
ATOM 688 C CA . CYS A 1 88 ? 4.138 -4.038 -29.375 1.00 47.25 88 CYS A CA 1
ATOM 689 C C . CYS A 1 88 ? 4.215 -5.537 -29.749 1.00 47.25 88 CYS A C 1
ATOM 691 O O . CYS A 1 88 ? 5.168 -5.996 -30.385 1.00 47.25 88 CYS A O 1
ATOM 693 N N . PHE A 1 89 ? 3.219 -6.334 -29.348 1.00 43.84 89 PHE A N 1
ATOM 694 C CA . PHE A 1 89 ? 3.136 -7.750 -29.683 1.00 43.84 89 PHE A CA 1
ATOM 695 C C . PHE A 1 89 ? 2.496 -7.953 -31.065 1.00 43.84 89 PHE A C 1
ATOM 697 O O . PHE A 1 89 ? 1.288 -8.167 -31.199 1.00 43.84 89 PHE A O 1
ATOM 704 N N . CYS A 1 90 ? 3.321 -7.958 -32.117 1.00 45.38 90 CYS A N 1
ATOM 705 C CA . CYS A 1 90 ? 2.950 -8.599 -33.378 1.00 45.38 90 CYS A CA 1
ATOM 706 C C . CYS A 1 90 ? 2.699 -10.093 -33.117 1.00 45.38 90 CYS A C 1
ATOM 708 O O . CYS A 1 90 ? 3.614 -10.882 -32.872 1.00 45.38 90 CYS A O 1
ATOM 710 N N . ARG A 1 91 ? 1.419 -10.463 -33.147 1.00 41.06 91 ARG A N 1
ATOM 711 C CA . ARG A 1 91 ? 0.879 -11.808 -32.947 1.00 41.06 91 ARG A CA 1
ATOM 712 C C . ARG A 1 91 ? 1.393 -12.762 -34.036 1.00 41.06 91 ARG A C 1
ATOM 714 O O . ARG A 1 91 ? 0.774 -12.896 -35.084 1.00 41.06 91 ARG A O 1
ATOM 721 N N . ASN A 1 92 ? 2.492 -13.469 -33.773 1.00 42.16 92 ASN A N 1
ATOM 722 C CA . ASN A 1 92 ? 2.927 -14.601 -34.597 1.00 42.16 92 ASN A CA 1
ATOM 723 C C . ASN A 1 92 ? 2.019 -15.813 -34.330 1.00 42.16 92 ASN A C 1
ATOM 725 O O . ASN A 1 92 ? 2.320 -16.663 -33.492 1.00 42.16 92 ASN A O 1
ATOM 729 N N . ASN A 1 93 ? 0.890 -15.886 -35.037 1.00 40.03 93 ASN A N 1
ATOM 730 C CA . ASN A 1 93 ? 0.137 -17.125 -35.195 1.00 40.03 93 ASN A CA 1
ATOM 731 C C . ASN A 1 93 ? 0.427 -17.678 -36.594 1.00 40.03 93 ASN A C 1
ATOM 733 O O . ASN A 1 93 ? 0.331 -16.952 -37.580 1.00 40.03 93 ASN A O 1
ATOM 737 N N . LYS A 1 94 ? 0.836 -18.948 -36.672 1.00 48.94 94 LYS A N 1
ATOM 738 C CA . LYS A 1 94 ? 1.151 -19.623 -37.935 1.00 48.94 94 LYS A CA 1
ATOM 739 C C . LYS A 1 94 ? -0.091 -19.635 -38.829 1.00 48.94 94 LYS A C 1
ATOM 741 O O . LYS A 1 94 ? -0.989 -20.442 -38.611 1.00 48.94 94 LYS A O 1
ATOM 746 N N . SER A 1 95 ? -0.099 -18.824 -39.878 1.00 40.34 95 SER A N 1
ATOM 747 C CA . SER A 1 95 ? -0.934 -19.061 -41.050 1.00 40.34 95 SER A CA 1
ATOM 748 C C . SER A 1 95 ? -0.060 -19.124 -42.291 1.00 40.34 95 SER A C 1
ATOM 750 O O . SER A 1 95 ? 0.781 -18.275 -42.564 1.00 40.34 95 SER A O 1
ATOM 752 N N . ASN A 1 96 ? -0.254 -20.235 -42.976 1.00 38.16 96 ASN A N 1
ATOM 753 C CA . ASN A 1 96 ? 0.377 -20.680 -44.195 1.00 38.16 96 ASN A CA 1
ATOM 754 C C . ASN A 1 96 ? 0.295 -19.618 -45.310 1.00 38.16 96 ASN A C 1
ATOM 756 O O . ASN A 1 96 ? -0.786 -19.101 -45.572 1.00 38.16 96 ASN A O 1
ATOM 760 N N . GLY A 1 97 ? 1.402 -19.403 -46.026 1.00 41.31 97 GLY A N 1
ATOM 761 C CA . GLY A 1 97 ? 1.395 -18.833 -47.377 1.00 41.31 97 GLY A CA 1
ATOM 762 C C . GLY A 1 97 ? 1.672 -17.332 -47.496 1.00 41.31 97 GLY A C 1
ATOM 763 O O . GLY A 1 97 ? 0.785 -16.525 -47.285 1.00 41.31 97 GLY A O 1
ATOM 764 N N . ARG A 1 98 ? 2.885 -17.025 -47.987 1.00 44.84 98 ARG A N 1
ATOM 765 C CA . ARG A 1 98 ? 3.302 -15.805 -48.710 1.00 44.84 98 ARG A CA 1
ATOM 766 C C . ARG A 1 98 ? 2.923 -14.466 -48.066 1.00 44.84 98 ARG A C 1
ATOM 768 O O . ARG A 1 98 ? 1.883 -13.937 -48.404 1.00 44.84 98 ARG A O 1
ATOM 775 N N . ASP A 1 99 ? 3.850 -13.872 -47.314 1.00 36.16 99 ASP A N 1
ATOM 776 C CA . ASP A 1 99 ? 3.994 -12.411 -47.264 1.00 36.16 99 ASP A CA 1
ATOM 777 C C . ASP A 1 99 ? 5.458 -12.023 -47.004 1.00 36.16 99 ASP A C 1
ATOM 779 O O . ASP A 1 99 ? 6.040 -12.233 -45.939 1.00 36.16 99 ASP A O 1
ATOM 783 N N . THR A 1 100 ? 6.082 -11.495 -48.050 1.00 45.00 100 THR A N 1
ATOM 784 C CA . THR A 1 100 ? 7.376 -10.815 -48.040 1.00 45.00 100 THR A CA 1
ATOM 785 C C . THR A 1 100 ? 7.216 -9.456 -47.363 1.00 45.00 100 THR A C 1
ATOM 787 O O . THR A 1 100 ? 6.618 -8.556 -47.946 1.00 45.00 100 THR A O 1
ATOM 790 N N . GLY A 1 101 ? 7.749 -9.288 -46.150 1.00 38.59 101 GLY A N 1
ATOM 791 C CA . GLY A 1 101 ? 7.646 -8.006 -45.443 1.00 38.59 101 GLY A CA 1
ATOM 792 C C . GLY A 1 101 ? 8.374 -7.929 -44.102 1.00 38.59 101 GLY A C 1
ATOM 793 O O . GLY A 1 101 ? 7.893 -7.283 -43.181 1.00 38.59 101 GLY A O 1
ATOM 794 N N . CYS A 1 102 ? 9.523 -8.594 -43.961 1.00 41.00 102 CYS A N 1
ATOM 795 C CA . CYS A 1 102 ? 10.439 -8.352 -42.845 1.00 41.00 102 CYS A CA 1
ATOM 796 C C . CYS A 1 102 ? 11.244 -7.071 -43.132 1.00 41.00 102 CYS A C 1
ATOM 798 O O . CYS A 1 102 ? 12.293 -7.130 -43.760 1.00 41.00 102 CYS A O 1
ATOM 800 N N . CYS A 1 103 ? 10.699 -5.920 -42.737 1.00 32.78 103 CYS A N 1
ATOM 801 C CA . CYS A 1 103 ? 11.324 -4.591 -42.691 1.00 32.78 103 CYS A CA 1
ATOM 802 C C . CYS A 1 103 ? 10.375 -3.742 -41.820 1.00 32.78 103 CYS A C 1
ATOM 804 O O . CYS A 1 103 ? 9.200 -3.665 -42.135 1.00 32.78 103 CYS A O 1
ATOM 806 N N . ILE A 1 104 ? 10.712 -3.110 -40.701 1.00 38.59 104 ILE A N 1
ATOM 807 C CA . ILE A 1 104 ? 11.961 -2.506 -40.270 1.00 38.59 104 ILE A CA 1
ATOM 808 C C . ILE A 1 104 ? 11.941 -2.430 -38.740 1.00 38.59 104 ILE A C 1
ATOM 810 O O . ILE A 1 104 ? 11.006 -1.963 -38.097 1.00 38.59 104 ILE A O 1
ATOM 814 N N . GLN A 1 105 ? 13.048 -2.881 -38.185 1.00 44.88 105 GLN A N 1
ATOM 815 C CA . GLN A 1 105 ? 13.581 -2.563 -36.878 1.00 44.88 105 GLN A CA 1
ATOM 816 C C . GLN A 1 105 ? 13.885 -1.058 -36.820 1.00 44.88 105 GLN A C 1
ATOM 818 O O . GLN A 1 105 ? 14.894 -0.651 -37.374 1.00 44.88 105 GLN A O 1
ATOM 823 N N . LEU A 1 106 ? 13.026 -0.233 -36.208 1.00 39.69 106 LEU A N 1
ATOM 824 C CA . LEU A 1 106 ? 13.326 1.139 -35.752 1.00 39.69 106 LEU A CA 1
ATOM 825 C C . LEU A 1 106 ? 12.095 1.712 -35.036 1.00 39.69 106 LEU A C 1
ATOM 827 O O . LEU A 1 106 ? 11.142 2.081 -35.705 1.00 39.69 106 LEU A O 1
ATOM 831 N N . LEU A 1 107 ? 12.142 1.766 -33.696 1.00 41.38 107 LEU A N 1
ATOM 832 C CA . LEU A 1 107 ? 11.470 2.720 -32.777 1.00 41.38 107 LEU A CA 1
ATOM 833 C C . LEU A 1 107 ? 11.200 2.083 -31.397 1.00 41.38 107 LEU A C 1
ATOM 835 O O . LEU A 1 107 ? 10.108 2.152 -30.856 1.00 41.38 107 LEU A O 1
ATOM 839 N N . CYS A 1 108 ? 12.230 1.489 -30.783 1.00 36.34 108 CYS A N 1
ATOM 840 C CA . CYS A 1 108 ? 12.233 1.172 -29.344 1.00 36.34 108 CYS A CA 1
ATOM 841 C C . CYS A 1 108 ? 13.207 2.095 -28.578 1.00 36.34 108 CYS A C 1
ATOM 843 O O . CYS A 1 108 ? 13.914 1.689 -27.660 1.00 36.34 108 CYS A O 1
ATOM 845 N N . ARG A 1 109 ? 13.312 3.355 -29.021 1.00 42.09 109 ARG A N 1
ATOM 846 C CA . ARG A 1 109 ? 14.022 4.438 -28.327 1.00 42.09 109 ARG A CA 1
ATOM 847 C C . ARG A 1 109 ? 13.364 5.768 -28.673 1.00 42.09 109 ARG A C 1
ATOM 849 O O . ARG A 1 109 ? 13.710 6.358 -29.692 1.00 42.09 109 ARG A O 1
ATOM 856 N N . ARG A 1 110 ? 12.447 6.209 -27.820 1.00 42.00 110 ARG A N 1
ATOM 857 C CA . ARG A 1 110 ? 12.120 7.604 -27.478 1.00 42.00 110 ARG A CA 1
ATOM 858 C C . ARG A 1 110 ? 10.814 7.536 -26.707 1.00 42.00 110 ARG A C 1
ATOM 860 O O . ARG A 1 110 ? 9.802 7.256 -27.319 1.00 42.00 110 ARG A O 1
ATOM 867 N N . ASP A 1 111 ? 10.913 7.629 -25.385 1.00 37.59 111 ASP A N 1
ATOM 868 C CA . ASP A 1 111 ? 9.967 8.345 -24.515 1.00 37.59 111 ASP A CA 1
ATOM 869 C C . ASP A 1 111 ? 10.390 8.136 -23.057 1.00 37.59 111 ASP A C 1
ATOM 871 O O . ASP A 1 111 ? 9.767 7.434 -22.267 1.00 37.59 111 ASP A O 1
ATOM 875 N N . ILE A 1 112 ? 11.535 8.739 -22.731 1.00 37.34 112 ILE A N 1
ATOM 876 C CA . ILE A 1 112 ? 11.838 9.256 -21.397 1.00 37.34 112 ILE A CA 1
ATOM 877 C C . ILE A 1 112 ? 12.412 10.653 -21.662 1.00 37.34 112 ILE A C 1
ATOM 879 O O . ILE A 1 112 ? 13.587 10.785 -22.012 1.00 37.34 112 ILE A O 1
ATOM 883 N N . GLN A 1 113 ? 11.549 11.666 -21.600 1.00 37.59 113 GLN A N 1
ATOM 884 C CA . GLN A 1 113 ? 11.932 13.009 -21.164 1.00 37.59 113 GLN A CA 1
ATOM 885 C C . GLN A 1 113 ? 11.475 13.168 -19.717 1.00 37.59 113 GLN A C 1
ATOM 887 O O . GLN A 1 113 ? 10.369 12.670 -19.398 1.00 37.59 113 GLN A O 1
#

Foldseek 3Di:
DPPPDDDDDDDPDDDPPVCVVCVVVVVDDDQDPVNQQADLVRLLVVCVVVVNPPDDSVNSVVQSVVCVRDPVSSVVVSVVVVVVVVVPDPDPDDDDDDDDDPDDPDDPDDDDD

Sequence (113 aa):
MPQGINVIIISRNEPPPAFARLQANNELKTIGWDELSLTLDESNSIARLRGHKKVPMDTIENFHKKTKGWVAGLVLMLEDLKITLDSCFCRNNKSNGRDTGCCIQLLCRRDIQ

pLDDT: mean 78.27, std 21.94, range [32.78, 97.19]

Radius of gyration: 23.49 Å; chains: 1; bounding box: 33×34×76 Å

Secondary structure (DSSP,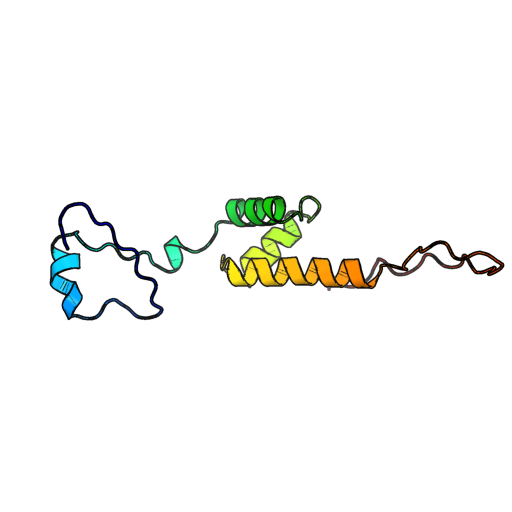 8-state):
--TT-------SSPPPGGGHHHHHTTS-----HHHHSPPHHHHHHHHHHTT-TTS-HHHHHHHHHHHTT-HHHHHHHHHHHHHHHHTT--------S----------S-----